Protein AF-A0A261QID5-F1 (afdb_monomer_lite)

pLDDT: mean 77.78, std 9.48, range [53.53, 90.81]

Foldseek 3Di:
DLVVVLVVLLVLLVVVLVVVVVLCVFQVLQPPCVVVSVVLVVLSVVLNVVSVVPPVVCSVVSSVSSVCSSPVVVVVCVVPPFQAGPVRLQVVVCVVVVFHWDWDRDPVCSVVSWTWIAGPVVRWIKTARRRPRDIDTDDPVRD

Structure (mmCIF, N/CA/C/O backbone):
data_AF-A0A261QID5-F1
#
_entry.id   AF-A0A261QID5-F1
#
loop_
_atom_site.group_PDB
_atom_site.id
_atom_site.type_symbol
_atom_site.label_atom_id
_atom_site.label_alt_id
_atom_site.label_comp_id
_atom_site.label_asym_id
_atom_site.label_entity_id
_atom_site.label_seq_id
_atom_site.pdbx_PDB_ins_code
_atom_site.Cartn_x
_atom_site.Cartn_y
_atom_site.Cartn_z
_atom_site.occupancy
_atom_site.B_iso_or_equiv
_atom_site.auth_seq_id
_atom_site.auth_comp_id
_atom_site.auth_asym_id
_atom_site.auth_atom_id
_atom_site.pdbx_PDB_model_num
ATOM 1 N N . MET A 1 1 ? -14.972 -4.734 34.667 1.00 56.25 1 MET A N 1
ATOM 2 C CA . MET A 1 1 ? -14.615 -5.461 33.426 1.00 56.25 1 MET A CA 1
ATOM 3 C C . MET A 1 1 ? -14.867 -4.664 32.145 1.00 56.25 1 MET A C 1
ATOM 5 O O . MET A 1 1 ? -13.921 -4.491 31.395 1.00 56.25 1 MET A O 1
ATOM 9 N N . GLY A 1 2 ? -16.065 -4.116 31.890 1.00 61.75 2 GLY A N 1
ATOM 10 C CA . GLY A 1 2 ? -16.351 -3.426 30.612 1.00 61.75 2 GLY A CA 1
ATOM 11 C C . GLY A 1 2 ? -15.469 -2.209 30.271 1.00 61.75 2 GLY A C 1
ATOM 12 O O . GLY A 1 2 ? -15.144 -2.013 29.109 1.00 61.75 2 GLY A O 1
ATOM 13 N N . ARG A 1 3 ? -15.026 -1.423 31.265 1.00 68.44 3 ARG A N 1
ATOM 14 C CA . ARG A 1 3 ? -14.114 -0.283 31.031 1.00 68.44 3 ARG A CA 1
ATOM 15 C C . ARG A 1 3 ? -12.718 -0.720 30.573 1.00 68.44 3 ARG A C 1
ATOM 17 O O . ARG A 1 3 ? -12.161 -0.101 29.680 1.00 68.44 3 ARG A O 1
ATOM 24 N N . THR A 1 4 ? -12.183 -1.803 31.132 1.00 77.62 4 THR A N 1
ATOM 25 C CA . THR A 1 4 ? -10.859 -2.331 30.767 1.00 77.62 4 THR A CA 1
ATOM 26 C C . THR A 1 4 ? -10.835 -2.818 29.318 1.00 77.62 4 THR A C 1
ATOM 28 O O . THR A 1 4 ? -9.918 -2.482 28.582 1.00 77.62 4 THR A O 1
ATOM 31 N N . ILE A 1 5 ? -11.878 -3.537 28.888 1.00 79.00 5 ILE A N 1
ATOM 32 C CA . ILE A 1 5 ? -12.010 -4.033 27.507 1.00 79.00 5 ILE A CA 1
ATOM 33 C C . ILE A 1 5 ? -12.068 -2.866 26.517 1.00 79.00 5 ILE A C 1
ATOM 35 O O . ILE A 1 5 ? -11.343 -2.859 25.529 1.00 79.00 5 ILE A O 1
ATOM 39 N N . ASN A 1 6 ? -12.868 -1.845 26.819 1.00 77.06 6 ASN A N 1
ATOM 40 C CA . ASN A 1 6 ? -12.986 -0.659 25.977 1.00 77.06 6 ASN A CA 1
ATOM 41 C C . ASN A 1 6 ? -11.652 0.095 25.833 1.00 77.06 6 ASN A C 1
ATOM 43 O O . ASN A 1 6 ? -11.321 0.541 24.740 1.00 77.06 6 ASN A O 1
ATOM 47 N N . MET A 1 7 ? -10.864 0.203 26.909 1.00 79.88 7 MET A N 1
ATOM 48 C CA . MET A 1 7 ? -9.538 0.837 26.856 1.00 79.88 7 MET A CA 1
ATOM 49 C C . MET A 1 7 ? -8.548 0.034 26.001 1.00 79.88 7 MET A C 1
ATOM 51 O O . MET A 1 7 ? -7.774 0.627 25.255 1.00 79.88 7 MET A O 1
ATOM 55 N N . VAL A 1 8 ? -8.601 -1.302 26.061 1.00 84.75 8 VAL A N 1
ATOM 56 C CA . VAL A 1 8 ? -7.791 -2.175 25.192 1.00 84.75 8 VAL A CA 1
ATOM 57 C C . VAL A 1 8 ? -8.186 -2.000 23.726 1.00 84.75 8 VAL A C 1
ATOM 59 O O . VAL A 1 8 ? -7.312 -1.841 22.881 1.00 84.75 8 VAL A O 1
ATOM 62 N N . ILE A 1 9 ? -9.487 -1.961 23.425 1.00 82.88 9 ILE A N 1
ATOM 63 C CA . ILE A 1 9 ? -9.992 -1.725 22.065 1.00 82.88 9 ILE A CA 1
ATOM 64 C C . ILE A 1 9 ? -9.482 -0.385 21.523 1.00 82.88 9 ILE A C 1
ATOM 66 O O . ILE A 1 9 ? -8.960 -0.340 20.415 1.00 82.88 9 ILE A O 1
ATOM 70 N N . ILE A 1 10 ? -9.579 0.692 22.310 1.00 82.81 10 ILE A N 1
ATOM 71 C CA . ILE A 1 10 ? -9.081 2.013 21.903 1.00 82.81 10 ILE A CA 1
ATOM 72 C C . ILE A 1 10 ? -7.579 1.957 21.605 1.00 82.81 10 ILE A C 1
ATOM 74 O O . ILE A 1 10 ? -7.151 2.451 20.566 1.00 82.81 10 ILE A O 1
ATOM 78 N N . ALA A 1 11 ? -6.782 1.338 22.479 1.00 85.56 11 ALA A N 1
ATOM 79 C CA . ALA A 1 11 ? -5.341 1.225 22.267 1.00 85.56 11 ALA A CA 1
ATOM 80 C C . ALA A 1 11 ? -5.007 0.480 20.962 1.00 85.56 11 ALA A C 1
ATOM 82 O O . ALA A 1 11 ? -4.153 0.933 20.202 1.00 85.56 11 ALA A O 1
ATOM 83 N N . LEU A 1 12 ? -5.711 -0.618 20.671 1.00 86.44 12 LEU A N 1
ATOM 84 C CA . LEU A 1 12 ? -5.525 -1.382 19.436 1.00 86.44 12 LEU A CA 1
ATOM 85 C C . LEU A 1 12 ? -5.915 -0.579 18.189 1.00 86.44 12 LEU A C 1
ATOM 87 O O . LEU A 1 12 ? -5.170 -0.594 17.215 1.00 86.44 12 LEU A O 1
ATOM 91 N N . LEU A 1 13 ? -7.020 0.171 18.233 1.00 83.81 13 LEU A N 1
ATOM 92 C CA . LEU A 1 13 ? -7.444 1.026 17.118 1.00 83.81 13 LEU A CA 1
ATOM 93 C C . LEU A 1 13 ? -6.427 2.145 16.837 1.00 83.81 13 LEU A C 1
ATOM 95 O O . LEU A 1 13 ? -6.172 2.481 15.685 1.00 83.81 13 LEU A O 1
ATOM 99 N N . ILE A 1 14 ? -5.806 2.709 17.879 1.00 83.94 14 ILE A N 1
ATOM 100 C CA . ILE A 1 14 ? -4.732 3.702 17.716 1.00 83.94 14 ILE A CA 1
ATOM 101 C C . ILE A 1 14 ? -3.505 3.066 17.051 1.00 83.94 14 ILE A C 1
ATOM 103 O O . ILE A 1 14 ? -2.940 3.653 16.128 1.00 83.94 14 ILE A O 1
ATOM 107 N N . ILE A 1 15 ? -3.098 1.874 17.498 1.00 86.69 15 ILE A N 1
ATOM 108 C CA . ILE A 1 15 ? -1.981 1.132 16.894 1.00 86.69 15 ILE A CA 1
ATOM 109 C C . ILE A 1 15 ? -2.273 0.847 15.418 1.00 86.69 15 ILE A C 1
ATOM 111 O O . ILE A 1 15 ? -1.406 1.051 14.573 1.00 86.69 15 ILE A O 1
ATOM 115 N N . GLU A 1 16 ? -3.494 0.432 15.094 1.00 83.50 16 GLU A N 1
ATOM 116 C CA . GLU A 1 16 ? -3.905 0.166 13.719 1.00 83.50 16 GLU A CA 1
ATOM 117 C C . GLU A 1 16 ? -3.842 1.427 12.846 1.00 83.50 16 GLU A C 1
ATOM 119 O O . GLU A 1 16 ? -3.237 1.398 11.775 1.00 83.50 16 GLU A O 1
ATOM 124 N N . CYS A 1 17 ? -4.352 2.566 13.327 1.00 82.75 17 CYS A N 1
ATOM 125 C CA . CYS A 1 17 ? -4.205 3.852 12.640 1.00 82.75 17 CYS A CA 1
ATOM 126 C C . CYS A 1 17 ? -2.735 4.200 12.351 1.00 82.75 17 CYS A C 1
ATOM 128 O O . CYS A 1 17 ? -2.418 4.672 11.257 1.00 82.75 17 CYS A O 1
ATOM 130 N N . LEU A 1 18 ? -1.827 3.958 13.305 1.00 84.44 18 LEU A N 1
ATOM 131 C CA . LEU A 1 18 ? -0.393 4.186 13.103 1.00 84.44 18 LEU A CA 1
ATOM 132 C C . LEU A 1 18 ? 0.188 3.246 12.040 1.00 84.44 18 LEU A C 1
ATOM 134 O O . LEU A 1 18 ? 0.945 3.694 11.180 1.00 84.44 18 LEU A O 1
ATOM 138 N N . LEU A 1 19 ? -0.179 1.962 12.060 1.00 84.31 19 LEU A N 1
ATOM 139 C CA . LEU A 1 19 ? 0.259 0.990 11.053 1.00 84.31 19 LEU A CA 1
ATOM 140 C C . LEU A 1 19 ? -0.199 1.390 9.649 1.00 84.31 19 LEU A C 1
ATOM 142 O O . LEU A 1 19 ? 0.593 1.341 8.709 1.00 84.31 19 LEU A O 1
ATOM 146 N N . LEU A 1 20 ? -1.443 1.848 9.512 1.00 80.94 20 LEU A N 1
ATOM 147 C CA . LEU A 1 20 ? -1.975 2.337 8.243 1.00 80.94 20 LEU A CA 1
ATOM 148 C C . LEU A 1 20 ? -1.261 3.592 7.756 1.00 80.94 20 LEU A C 1
ATOM 150 O O . LEU A 1 20 ? -0.981 3.703 6.566 1.00 80.94 20 LEU A O 1
ATOM 154 N N . TYR A 1 21 ? -0.915 4.510 8.659 1.00 82.06 21 TYR A N 1
ATOM 155 C CA . TYR A 1 21 ? -0.116 5.681 8.311 1.00 82.06 21 TYR A CA 1
ATOM 156 C C . TYR A 1 21 ? 1.253 5.285 7.739 1.00 82.06 21 TYR A C 1
ATOM 158 O O . TYR A 1 21 ? 1.650 5.780 6.683 1.00 82.06 21 TYR A O 1
ATOM 166 N N . PHE A 1 22 ? 1.966 4.357 8.386 1.00 82.94 22 PHE A N 1
ATOM 167 C CA . PHE A 1 22 ? 3.251 3.873 7.871 1.00 82.94 22 PHE A CA 1
ATOM 168 C C . PHE A 1 22 ? 3.101 3.114 6.551 1.00 82.94 22 PHE A C 1
ATOM 170 O O . PHE A 1 22 ? 3.932 3.279 5.660 1.00 82.94 22 PHE A O 1
ATOM 177 N N . PHE A 1 23 ? 2.033 2.330 6.401 1.00 81.38 23 PHE A N 1
ATOM 178 C CA . PHE A 1 23 ? 1.722 1.637 5.156 1.00 81.38 23 PHE A CA 1
ATOM 179 C C . PHE A 1 23 ? 1.482 2.623 4.008 1.00 81.38 23 PHE A C 1
ATOM 181 O O . PHE A 1 23 ? 2.070 2.475 2.940 1.00 81.38 23 PHE A O 1
ATOM 188 N N . GLN A 1 24 ? 0.681 3.667 4.231 1.00 78.19 24 GLN A N 1
ATOM 189 C CA . GLN A 1 24 ? 0.465 4.713 3.234 1.00 78.19 24 GLN A CA 1
ATOM 190 C C . GLN A 1 24 ? 1.756 5.434 2.888 1.00 78.19 24 GLN A C 1
ATOM 192 O O . GLN A 1 24 ? 2.066 5.578 1.716 1.00 78.19 24 GLN A O 1
ATOM 197 N N . LYS A 1 25 ? 2.546 5.840 3.885 1.00 78.94 25 LYS A N 1
ATOM 198 C CA . LYS A 1 25 ? 3.829 6.503 3.630 1.00 78.94 25 LYS A CA 1
ATOM 199 C C . LYS A 1 25 ? 4.741 5.661 2.729 1.00 78.94 25 LYS A C 1
ATOM 201 O O . LYS A 1 25 ? 5.524 6.219 1.973 1.00 78.94 25 LYS A O 1
ATOM 206 N N . LYS A 1 26 ? 4.641 4.336 2.837 1.00 78.88 26 LYS A N 1
ATOM 207 C CA . LYS A 1 26 ? 5.459 3.383 2.094 1.00 78.88 26 LYS A CA 1
ATOM 208 C C . LYS A 1 26 ? 4.925 3.063 0.691 1.00 78.88 26 LYS A C 1
ATOM 210 O O . LYS A 1 26 ? 5.724 2.861 -0.211 1.00 78.88 26 LYS A O 1
ATOM 215 N N . TYR A 1 27 ? 3.604 3.010 0.503 1.00 76.50 27 TYR A N 1
ATOM 216 C CA . TYR A 1 27 ? 2.982 2.536 -0.745 1.00 76.50 27 TYR A CA 1
ATOM 217 C C . TYR A 1 27 ? 2.047 3.552 -1.420 1.00 76.50 27 TYR A C 1
ATOM 219 O O . TYR A 1 27 ? 1.317 3.182 -2.342 1.00 76.50 27 TYR A O 1
ATOM 227 N N . ALA A 1 28 ? 2.044 4.816 -0.980 1.00 72.44 28 ALA A N 1
ATOM 228 C CA . ALA A 1 28 ? 1.174 5.872 -1.510 1.00 72.44 28 ALA A CA 1
ATOM 229 C C . ALA A 1 28 ? 1.251 6.002 -3.036 1.00 72.44 28 ALA A C 1
ATOM 231 O O . ALA A 1 28 ? 0.234 6.283 -3.664 1.00 72.44 28 ALA A O 1
ATOM 232 N N . ASP A 1 29 ? 2.423 5.739 -3.618 1.00 69.69 29 ASP A N 1
ATOM 233 C CA . ASP A 1 29 ? 2.684 5.901 -5.050 1.00 69.69 29 ASP A CA 1
ATOM 234 C C . ASP A 1 29 ? 1.936 4.905 -5.948 1.00 69.69 29 ASP A C 1
ATOM 236 O O . ASP A 1 29 ? 1.895 5.110 -7.151 1.00 69.69 29 ASP A O 1
ATOM 240 N N . ILE A 1 30 ? 1.351 3.833 -5.400 1.00 70.50 30 ILE A N 1
ATOM 241 C CA . ILE A 1 30 ? 0.565 2.838 -6.164 1.00 70.50 30 ILE A CA 1
ATOM 242 C C . ILE A 1 30 ? -0.826 2.669 -5.574 1.00 70.50 30 ILE A C 1
ATOM 244 O O . ILE A 1 30 ? -1.831 2.464 -6.255 1.00 70.50 30 ILE A O 1
ATOM 248 N N . MET A 1 31 ? -0.884 2.684 -4.251 1.00 66.88 31 MET A N 1
ATOM 249 C CA . MET A 1 31 ? -2.106 2.468 -3.525 1.00 66.88 31 MET A CA 1
ATOM 250 C C . MET A 1 31 ? -2.821 3.799 -3.396 1.00 66.88 31 MET A C 1
ATOM 252 O O . MET A 1 31 ? -2.631 4.496 -2.399 1.00 66.88 31 MET A O 1
ATOM 256 N N . GLY A 1 32 ? -3.687 4.110 -4.368 1.00 61.56 32 GLY A N 1
ATOM 257 C CA . GLY A 1 32 ? -4.699 5.179 -4.333 1.00 61.56 32 GLY A CA 1
ATOM 258 C C . GLY A 1 32 ? -5.712 5.004 -3.188 1.00 61.56 32 GLY A C 1
ATOM 259 O O . GLY A 1 32 ? -6.920 4.936 -3.378 1.00 61.56 32 GLY A O 1
ATOM 260 N N . THR A 1 33 ? -5.204 4.879 -1.968 1.00 64.94 33 THR A N 1
ATOM 261 C CA . THR A 1 33 ? -5.891 4.464 -0.743 1.00 64.94 33 THR A CA 1
ATOM 262 C C . THR A 1 33 ? -6.242 5.648 0.138 1.00 64.94 33 THR A C 1
ATOM 264 O O . THR A 1 33 ? -6.821 5.454 1.201 1.00 64.94 33 THR A O 1
ATOM 267 N N . ILE A 1 34 ? -5.948 6.875 -0.305 1.00 66.69 34 ILE A N 1
ATOM 268 C CA . ILE A 1 34 ? -6.213 8.106 0.447 1.00 66.69 34 ILE A CA 1
ATOM 269 C C . ILE A 1 34 ? -7.666 8.123 0.940 1.00 66.69 34 ILE A C 1
ATOM 271 O O . ILE A 1 34 ? -7.901 8.301 2.130 1.00 66.69 34 ILE A O 1
ATOM 275 N N . HIS A 1 35 ? -8.640 7.825 0.074 1.00 65.75 35 HIS A N 1
ATOM 276 C CA . HIS A 1 35 ? -10.060 7.822 0.448 1.00 65.75 35 HIS A CA 1
ATOM 277 C C . HIS A 1 35 ? -10.434 6.701 1.432 1.00 65.75 35 HIS A C 1
ATOM 279 O O . HIS A 1 35 ? -11.201 6.938 2.367 1.00 65.75 35 HIS A O 1
ATOM 285 N N . VAL A 1 36 ? -9.862 5.503 1.269 1.00 68.19 36 VAL A N 1
ATOM 286 C CA . VAL A 1 36 ? -10.110 4.351 2.155 1.00 68.19 36 VAL A CA 1
ATOM 287 C C . VAL A 1 36 ? -9.555 4.624 3.553 1.00 68.19 36 VAL A C 1
ATOM 289 O O . VAL A 1 36 ? -10.232 4.388 4.553 1.00 68.19 36 VAL A O 1
ATOM 292 N N . THR A 1 37 ? -8.355 5.193 3.637 1.00 70.62 37 THR A N 1
ATOM 293 C CA . THR A 1 37 ? -7.717 5.498 4.918 1.00 70.62 37 THR A CA 1
ATOM 294 C C . THR A 1 37 ? -8.373 6.686 5.615 1.00 70.62 37 THR A C 1
ATOM 296 O O . THR A 1 37 ? -8.581 6.625 6.824 1.00 70.62 37 THR A O 1
ATOM 299 N N . THR A 1 38 ? -8.784 7.735 4.890 1.00 73.75 38 THR A N 1
ATOM 300 C CA . THR A 1 38 ? -9.557 8.838 5.489 1.00 73.75 38 THR A CA 1
ATOM 301 C C . THR A 1 38 ? -10.883 8.339 6.064 1.00 73.75 38 THR A C 1
ATOM 303 O O . THR A 1 38 ? -11.217 8.673 7.201 1.00 73.75 38 THR A O 1
ATOM 306 N N . PHE A 1 39 ? -11.617 7.496 5.327 1.00 73.62 39 PHE A N 1
ATOM 307 C CA . PHE A 1 39 ? -12.845 6.876 5.830 1.00 73.62 39 PHE A CA 1
ATOM 308 C C . PHE A 1 39 ? -12.584 6.047 7.094 1.00 73.62 39 PHE A C 1
ATOM 310 O O . PHE A 1 39 ? -13.327 6.155 8.071 1.00 73.62 39 PHE A O 1
ATOM 317 N N . TYR A 1 40 ? -11.502 5.267 7.107 1.00 75.50 40 TYR A N 1
ATOM 318 C CA . TYR A 1 40 ? -11.137 4.452 8.259 1.00 75.50 40 TYR A CA 1
ATOM 319 C C . TYR A 1 40 ? -10.828 5.285 9.507 1.00 75.50 40 TYR A C 1
ATOM 321 O O . TYR A 1 40 ? -11.390 5.022 10.568 1.00 75.50 40 TYR A O 1
ATOM 329 N N . VAL A 1 41 ? -9.998 6.325 9.386 1.00 78.56 41 VAL A N 1
ATOM 330 C CA . VAL A 1 41 ? -9.677 7.213 10.514 1.00 78.56 41 VAL A CA 1
ATOM 331 C C . VAL A 1 41 ? -10.955 7.831 11.086 1.00 78.56 41 VAL A C 1
ATOM 333 O O . VAL A 1 41 ? -11.140 7.859 12.302 1.00 78.56 41 VAL A O 1
ATOM 336 N N . MET A 1 42 ? -11.883 8.253 10.222 1.00 77.94 42 MET A N 1
ATOM 337 C CA . MET A 1 42 ? -13.187 8.766 10.649 1.00 77.94 42 MET A CA 1
ATOM 338 C C . MET A 1 42 ? -14.025 7.705 11.380 1.00 77.94 42 MET A C 1
ATOM 340 O O . MET A 1 42 ? -14.630 8.011 12.409 1.00 77.94 42 MET A O 1
ATOM 344 N N . ALA A 1 43 ? -14.033 6.456 10.903 1.00 75.31 43 ALA A N 1
ATOM 345 C CA . ALA A 1 43 ? -14.730 5.347 11.555 1.00 75.31 43 ALA A CA 1
ATOM 346 C C . ALA A 1 43 ? -14.142 5.026 12.941 1.00 75.31 43 ALA A C 1
ATOM 348 O O . ALA A 1 43 ? -14.900 4.825 13.892 1.00 75.31 43 ALA A O 1
ATOM 349 N N . VAL A 1 44 ? -12.813 5.043 13.082 1.00 80.12 44 VAL A N 1
ATOM 350 C CA . VAL A 1 44 ? -12.119 4.860 14.366 1.00 80.12 44 VAL A CA 1
ATOM 351 C C . VAL A 1 44 ? -12.457 5.983 15.341 1.00 80.12 44 VAL A C 1
ATOM 353 O O . VAL A 1 44 ? -12.850 5.709 16.474 1.00 80.12 44 VAL A O 1
ATOM 356 N N . LEU A 1 45 ? -12.367 7.244 14.908 1.00 79.38 45 LEU A N 1
ATOM 357 C CA . LEU A 1 45 ? -12.693 8.399 15.749 1.00 79.38 45 LEU A CA 1
ATOM 358 C C . LEU A 1 45 ? -14.149 8.358 16.220 1.00 79.38 45 LEU A C 1
ATOM 360 O O . LEU A 1 45 ? -14.416 8.542 17.409 1.00 79.38 45 LEU A O 1
ATOM 364 N N . ALA A 1 46 ? -15.087 8.050 15.319 1.00 76.00 46 ALA A N 1
ATOM 365 C CA . ALA A 1 46 ? -16.487 7.863 15.679 1.00 76.00 46 ALA A CA 1
ATOM 366 C C . ALA A 1 46 ? -16.642 6.747 16.725 1.00 76.00 46 ALA A C 1
ATOM 368 O O . ALA A 1 46 ? -17.309 6.942 17.741 1.00 76.00 46 ALA A O 1
ATOM 369 N N . ASN A 1 47 ? -15.981 5.603 16.523 1.00 76.69 47 ASN A N 1
ATOM 370 C CA . ASN A 1 47 ? -16.033 4.465 17.439 1.00 76.69 47 ASN A CA 1
ATOM 371 C C . ASN A 1 47 ? -15.509 4.831 18.844 1.00 76.69 47 ASN A C 1
ATOM 373 O O . ASN A 1 47 ? -16.174 4.543 19.839 1.00 76.69 47 ASN A O 1
ATOM 377 N N . ILE A 1 48 ? -14.395 5.568 18.930 1.00 77.00 48 ILE A N 1
ATOM 378 C CA . ILE A 1 48 ? -13.839 6.080 20.192 1.00 77.00 48 ILE A CA 1
ATOM 379 C C . ILE A 1 48 ? -14.844 7.004 20.902 1.00 77.00 48 ILE A C 1
ATOM 381 O O . ILE A 1 48 ? -15.120 6.814 22.089 1.00 77.00 48 ILE A O 1
ATOM 385 N N . ILE A 1 49 ? -15.444 7.965 20.189 1.00 77.62 49 ILE A N 1
ATOM 386 C CA . ILE A 1 49 ? -16.452 8.885 20.752 1.00 77.62 49 ILE A CA 1
ATOM 387 C C . ILE A 1 49 ? -17.649 8.103 21.316 1.00 77.62 49 ILE A C 1
ATOM 389 O O . ILE A 1 49 ? -18.117 8.375 22.426 1.00 77.62 49 ILE A O 1
ATOM 393 N N . PHE A 1 50 ? -18.123 7.088 20.589 1.00 75.69 50 PHE A N 1
ATOM 394 C CA . PHE A 1 50 ? -19.226 6.236 21.034 1.00 75.69 50 PHE A CA 1
ATOM 395 C C . PHE A 1 50 ? -18.884 5.416 22.286 1.00 75.69 50 PHE A C 1
ATOM 397 O O . PHE A 1 50 ? -19.741 5.270 23.162 1.00 75.69 50 PHE A O 1
ATOM 404 N N . ILE A 1 51 ? -17.645 4.927 22.411 1.00 75.19 51 ILE A N 1
ATOM 405 C CA . ILE A 1 51 ? -17.163 4.227 23.610 1.00 75.19 51 ILE A CA 1
ATOM 406 C C . ILE A 1 51 ? -17.210 5.148 24.841 1.00 75.19 51 ILE A C 1
ATOM 408 O O . ILE A 1 51 ? -17.680 4.724 25.902 1.00 75.19 51 ILE A O 1
ATOM 412 N N . PHE A 1 52 ? -16.771 6.404 24.705 1.00 74.25 52 PHE A N 1
ATOM 413 C CA . PHE A 1 52 ? -16.770 7.385 25.798 1.00 74.25 52 PHE A CA 1
ATOM 414 C C . PHE A 1 52 ? -18.170 7.889 26.181 1.00 74.25 52 PHE A C 1
ATOM 416 O O . PHE A 1 52 ? -18.389 8.254 27.332 1.00 74.25 52 PHE A O 1
ATOM 423 N N . SER A 1 53 ? -19.145 7.852 25.268 1.00 73.81 53 SER A N 1
ATOM 424 C CA . SER A 1 53 ? -20.524 8.298 25.529 1.00 73.81 53 SER A CA 1
ATOM 425 C C . SER A 1 53 ? -21.328 7.391 26.491 1.00 73.81 53 SER A C 1
ATOM 427 O O . SER A 1 53 ? -22.486 7.697 26.775 1.00 73.81 53 SER A O 1
ATOM 429 N N . GLU A 1 54 ? -20.779 6.265 26.963 1.00 65.38 54 GLU A N 1
ATOM 430 C CA . GLU A 1 54 ? -21.378 5.325 27.936 1.00 65.38 54 GLU A CA 1
ATOM 431 C C . GLU A 1 54 ? -22.840 4.865 27.673 1.00 65.38 54 GLU A C 1
ATOM 433 O O . GLU A 1 54 ? -23.515 4.368 28.581 1.00 65.38 54 GLU A O 1
ATOM 438 N N . ARG A 1 55 ? -23.350 4.913 26.431 1.00 63.47 55 ARG A N 1
ATOM 439 C CA . ARG A 1 55 ? -24.698 4.401 26.107 1.00 63.47 55 ARG A CA 1
ATOM 440 C C . ARG A 1 55 ? -24.759 2.874 26.290 1.00 63.47 55 ARG A C 1
ATOM 442 O O . ARG A 1 55 ? -24.281 2.114 25.451 1.00 63.47 55 ARG A O 1
ATOM 449 N N . LYS A 1 56 ? -25.349 2.409 27.404 1.00 58.22 56 LYS A N 1
ATOM 450 C CA . LYS A 1 56 ? -25.378 0.989 27.832 1.00 58.22 56 LYS A CA 1
ATOM 451 C C . LYS A 1 56 ? -25.900 0.016 26.764 1.00 58.22 56 LYS A C 1
ATOM 453 O O . LYS A 1 56 ? -25.364 -1.081 26.656 1.00 58.22 56 LYS A O 1
ATOM 458 N N . THR A 1 57 ? -26.892 0.411 25.970 1.00 57.69 57 THR A N 1
ATOM 459 C CA . THR A 1 57 ? -27.507 -0.422 24.920 1.00 57.69 57 THR A CA 1
ATOM 460 C C . THR A 1 57 ? -26.657 -0.565 23.656 1.00 57.69 57 THR A C 1
ATOM 462 O O . THR A 1 57 ? -26.835 -1.526 22.921 1.00 57.69 57 THR A O 1
ATOM 4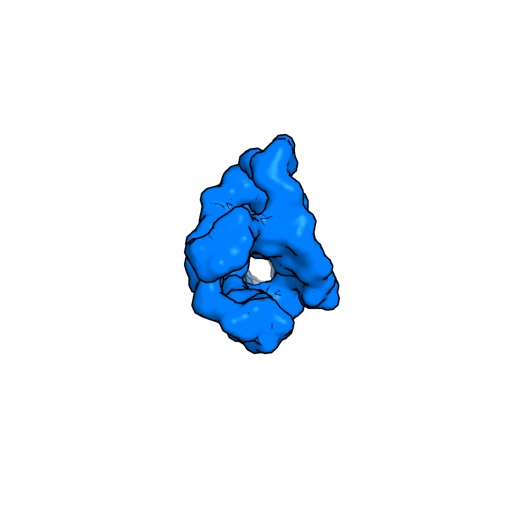65 N N . ALA A 1 58 ? -25.692 0.327 23.416 1.00 62.03 58 ALA A N 1
ATOM 466 C CA . ALA A 1 58 ? -24.841 0.285 22.226 1.00 62.03 58 ALA A CA 1
ATOM 467 C C . ALA A 1 58 ? -23.544 -0.516 22.435 1.00 62.03 58 ALA A C 1
ATOM 469 O O . ALA A 1 58 ? -22.806 -0.750 21.485 1.00 62.03 58 ALA A O 1
ATOM 470 N N . ARG A 1 59 ? -23.245 -0.949 23.669 1.00 67.31 59 ARG A N 1
ATOM 471 C CA . ARG A 1 59 ? -21.920 -1.476 24.039 1.00 67.31 59 ARG A CA 1
ATOM 472 C C . ARG A 1 59 ? -21.553 -2.774 23.306 1.00 67.31 59 ARG A C 1
ATOM 474 O O . ARG A 1 59 ? -20.403 -2.937 22.923 1.00 67.31 59 ARG A O 1
ATOM 481 N N . PHE A 1 60 ? -22.518 -3.668 23.076 1.00 68.31 60 PHE A N 1
ATOM 482 C CA . PHE A 1 60 ? -22.292 -4.892 22.296 1.00 68.31 60 PHE A CA 1
ATOM 483 C C . PHE A 1 60 ? -22.038 -4.577 20.816 1.00 68.31 60 PHE A C 1
ATOM 485 O O . PHE A 1 60 ? -21.036 -5.014 20.261 1.00 68.31 60 PHE A O 1
ATOM 492 N N . THR A 1 61 ? -22.895 -3.755 20.205 1.00 73.00 61 THR A N 1
ATOM 493 C CA . THR A 1 61 ? -22.772 -3.339 18.800 1.00 73.00 61 THR A CA 1
ATOM 494 C C . THR A 1 61 ? -21.466 -2.599 18.534 1.00 73.00 61 THR A C 1
ATOM 496 O O . THR A 1 61 ? -20.808 -2.862 17.534 1.00 73.00 61 THR A O 1
ATOM 499 N N . ILE A 1 62 ? -21.064 -1.713 19.451 1.00 74.31 62 ILE A N 1
ATOM 500 C CA . ILE A 1 62 ? -19.790 -0.995 19.380 1.00 74.31 62 ILE A CA 1
ATOM 501 C C . ILE A 1 62 ? -18.637 -1.992 19.411 1.00 74.31 62 ILE A C 1
ATOM 503 O O . ILE A 1 62 ? -17.824 -1.958 18.501 1.00 74.31 62 ILE A O 1
ATOM 507 N N . ASN A 1 63 ? -18.608 -2.920 20.373 1.00 72.75 63 ASN A N 1
ATOM 508 C CA . ASN A 1 63 ? -17.530 -3.907 20.469 1.00 72.75 63 ASN A CA 1
ATOM 509 C C . ASN A 1 63 ? -17.423 -4.781 19.211 1.00 72.75 63 ASN A C 1
ATOM 511 O O . ASN A 1 63 ? -16.318 -5.023 18.736 1.00 72.75 63 ASN A O 1
ATOM 515 N N . VAL A 1 64 ? -18.552 -5.225 18.647 1.00 78.56 64 VAL A N 1
ATOM 516 C CA . VAL A 1 64 ? -18.568 -5.990 17.389 1.00 78.56 64 VAL A CA 1
ATOM 517 C C . VAL A 1 64 ? -18.024 -5.147 16.232 1.00 78.56 64 VAL A C 1
ATOM 519 O O . VAL A 1 64 ? -17.187 -5.627 15.473 1.00 78.56 64 VAL A O 1
ATOM 522 N N . LEU A 1 65 ? -18.439 -3.882 16.121 1.00 77.69 65 LEU A N 1
ATOM 523 C CA . LEU A 1 65 ? -17.947 -2.970 15.089 1.00 77.69 65 LEU A CA 1
ATOM 524 C C . LEU A 1 65 ? -16.448 -2.680 15.248 1.00 77.69 65 LEU A C 1
ATOM 526 O O . LEU A 1 65 ? -15.727 -2.675 14.257 1.00 77.69 65 LEU A O 1
ATOM 530 N N . SER A 1 66 ? -15.964 -2.474 16.475 1.00 77.50 66 SER A N 1
ATOM 531 C CA . SER A 1 66 ? -14.542 -2.248 16.742 1.00 77.50 66 SER A CA 1
ATOM 532 C C . SER A 1 66 ? -13.710 -3.468 16.359 1.00 77.50 66 SER A C 1
ATOM 534 O O . SER A 1 66 ? -12.664 -3.320 15.744 1.00 77.50 66 SER A O 1
ATOM 536 N N . VAL A 1 67 ? -14.181 -4.676 16.680 1.00 79.44 67 VAL A N 1
ATOM 537 C CA . VAL A 1 67 ? -13.499 -5.922 16.300 1.00 79.44 67 VAL A CA 1
ATOM 538 C C . VAL A 1 67 ? -13.494 -6.111 14.782 1.00 79.44 67 VAL A C 1
ATOM 540 O O . VAL A 1 67 ? -12.482 -6.528 14.229 1.00 79.44 67 VAL A O 1
ATOM 543 N N . LEU A 1 68 ? -14.588 -5.768 14.094 1.00 81.81 68 LEU A N 1
ATOM 544 C CA . LEU A 1 68 ? -14.638 -5.794 12.631 1.00 81.81 68 LEU A CA 1
ATOM 545 C C . LEU A 1 68 ? -13.641 -4.812 12.009 1.00 81.81 68 LEU A C 1
ATOM 547 O O . LEU A 1 68 ? -12.924 -5.199 11.090 1.00 81.81 68 LEU A O 1
ATOM 551 N N . LEU A 1 69 ? -13.562 -3.582 12.527 1.00 80.31 69 LEU A N 1
ATOM 552 C CA . LEU A 1 69 ? -12.572 -2.593 12.091 1.00 80.31 69 LEU A CA 1
ATOM 553 C C . LEU A 1 69 ? -11.146 -3.133 12.276 1.00 80.31 69 LEU A C 1
ATOM 555 O O . LEU A 1 69 ? -10.395 -3.142 11.308 1.00 80.31 69 LEU A O 1
ATOM 559 N N . LEU A 1 70 ? -10.853 -3.703 13.451 1.00 81.44 70 LEU A N 1
ATOM 560 C CA . LEU A 1 70 ? -9.551 -4.288 13.802 1.00 81.44 70 LEU A CA 1
ATOM 561 C C . LEU A 1 70 ? -9.130 -5.486 12.938 1.00 81.44 70 LEU A C 1
ATOM 563 O O . LEU A 1 70 ? -7.950 -5.822 12.899 1.00 81.44 70 LEU A O 1
ATOM 567 N N . LEU A 1 71 ? -10.070 -6.173 12.285 1.00 81.00 71 LEU A N 1
ATOM 568 C CA . LEU A 1 71 ? -9.785 -7.381 11.504 1.00 81.00 71 LEU A CA 1
ATOM 569 C C . LEU A 1 71 ? -9.825 -7.137 10.002 1.00 81.00 71 LEU A C 1
ATOM 571 O O . LEU A 1 71 ? -8.903 -7.528 9.287 1.00 81.00 71 LEU A O 1
ATOM 575 N N . VAL A 1 72 ? -10.903 -6.533 9.506 1.00 79.75 72 VAL A N 1
ATOM 576 C CA . VAL A 1 72 ? -11.173 -6.444 8.065 1.00 79.75 72 VAL A CA 1
ATOM 577 C C . VAL A 1 72 ? -10.145 -5.555 7.381 1.00 79.75 72 VAL A C 1
ATOM 579 O O . VAL A 1 72 ? -9.674 -5.865 6.289 1.00 79.75 7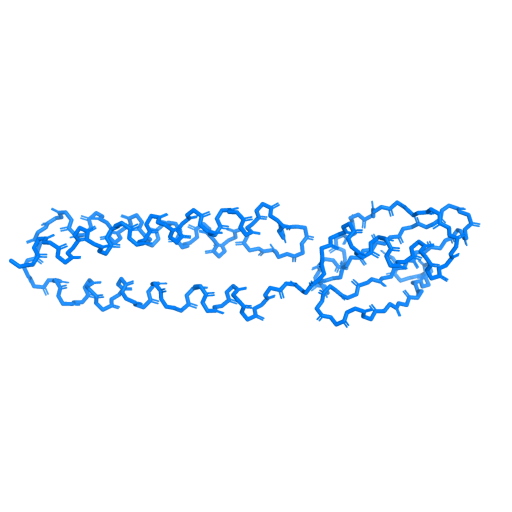2 VAL A O 1
ATOM 582 N N . ILE A 1 73 ? -9.769 -4.464 8.037 1.00 74.25 73 ILE A N 1
ATOM 583 C CA . ILE A 1 73 ? -8.973 -3.417 7.414 1.00 74.25 73 ILE A CA 1
ATOM 584 C C . ILE A 1 73 ? -7.498 -3.803 7.350 1.00 74.25 73 ILE A C 1
ATOM 586 O O . ILE A 1 73 ? -6.955 -3.786 6.243 1.00 74.25 73 ILE A O 1
ATOM 590 N N . PRO A 1 74 ? -6.862 -4.310 8.420 1.00 73.81 74 PRO A N 1
ATOM 591 C CA . PRO A 1 74 ? -5.492 -4.800 8.329 1.00 73.81 74 PRO A CA 1
ATOM 592 C C . PRO A 1 74 ? -5.386 -5.970 7.355 1.00 73.81 74 PRO A C 1
ATOM 594 O O . PRO A 1 74 ? -4.415 -6.049 6.608 1.00 73.81 74 PRO A O 1
ATOM 597 N N . SER A 1 75 ? -6.408 -6.834 7.302 1.00 79.62 75 SER A N 1
ATOM 598 C CA . SER A 1 75 ? -6.464 -7.939 6.340 1.00 79.62 75 SER A CA 1
ATOM 599 C C . SER A 1 75 ? -6.498 -7.434 4.898 1.00 79.62 75 SER A C 1
ATOM 601 O O . SER A 1 75 ? -5.743 -7.930 4.066 1.00 79.62 75 SER A O 1
ATOM 603 N N . TYR A 1 76 ? -7.314 -6.418 4.595 1.00 79.38 76 TYR A N 1
ATOM 604 C CA . TYR A 1 76 ? -7.357 -5.810 3.265 1.00 79.38 76 TYR A CA 1
ATOM 605 C C . TYR A 1 76 ? -5.992 -5.245 2.856 1.00 79.38 76 TYR A C 1
ATOM 607 O O . TYR A 1 76 ? -5.498 -5.557 1.773 1.00 79.38 76 TYR A O 1
ATOM 615 N N . PHE A 1 77 ? -5.349 -4.467 3.730 1.00 76.56 77 PHE A N 1
ATOM 616 C CA . PHE A 1 77 ? -4.031 -3.895 3.444 1.00 76.56 77 PHE A CA 1
ATOM 617 C C . PHE A 1 77 ? -2.936 -4.962 3.344 1.00 76.56 77 PHE A C 1
ATOM 619 O O . PHE A 1 77 ? -2.043 -4.837 2.513 1.00 76.56 77 PHE A O 1
ATOM 626 N N . PHE A 1 78 ? -3.015 -6.039 4.129 1.00 78.31 78 PHE A N 1
ATOM 627 C CA . PHE A 1 78 ? -2.065 -7.147 4.048 1.00 78.31 78 PHE A CA 1
ATOM 628 C C . PHE A 1 78 ? -2.180 -7.918 2.729 1.00 78.31 78 PHE A C 1
ATOM 630 O O . PHE A 1 78 ? -1.162 -8.211 2.110 1.00 78.31 78 PHE A O 1
ATOM 637 N N . ILE A 1 79 ? -3.407 -8.218 2.288 1.00 79.50 79 ILE A N 1
ATOM 638 C CA . ILE A 1 79 ? -3.668 -8.950 1.039 1.00 79.50 79 ILE A CA 1
ATOM 639 C C . ILE A 1 79 ? -3.288 -8.106 -0.172 1.00 79.50 79 ILE A C 1
ATOM 641 O O . ILE A 1 79 ? -2.748 -8.620 -1.145 1.00 79.50 79 ILE A O 1
ATOM 645 N N . THR A 1 80 ? -3.594 -6.813 -0.123 1.00 77.12 80 THR A N 1
ATOM 646 C CA . THR A 1 80 ? -3.377 -5.941 -1.272 1.00 77.12 80 THR A CA 1
ATOM 647 C C . THR A 1 80 ? -1.956 -5.413 -1.354 1.00 77.12 80 THR A C 1
ATOM 649 O O . THR A 1 80 ? -1.633 -4.855 -2.392 1.00 77.12 80 THR A O 1
ATOM 652 N N . LYS A 1 81 ? -1.105 -5.548 -0.323 1.00 83.75 81 LYS A N 1
ATOM 653 C CA . LYS A 1 81 ? 0.214 -4.897 -0.312 1.00 83.75 81 LYS A CA 1
ATOM 654 C C . LYS A 1 81 ? 1.067 -5.266 -1.538 1.00 83.75 81 LYS A C 1
ATOM 656 O O . LYS A 1 81 ? 1.057 -6.425 -1.960 1.00 83.75 81 LYS A O 1
ATOM 661 N N . PRO A 1 82 ? 1.862 -4.326 -2.069 1.00 85.81 82 PRO A N 1
ATOM 662 C CA . PRO A 1 82 ? 2.881 -4.659 -3.052 1.00 85.81 82 PRO A CA 1
ATOM 663 C C . PRO A 1 82 ? 3.977 -5.535 -2.436 1.00 85.81 82 PRO A C 1
ATOM 665 O O . PRO A 1 82 ? 4.304 -5.403 -1.252 1.00 85.81 82 PRO A O 1
ATOM 668 N N . GLN A 1 83 ? 4.517 -6.453 -3.235 1.00 88.06 83 GLN A N 1
ATOM 669 C CA . GLN A 1 83 ? 5.653 -7.283 -2.847 1.00 88.06 83 GLN A CA 1
ATOM 670 C C . GLN A 1 83 ? 6.965 -6.502 -2.938 1.00 88.06 83 GLN A C 1
ATOM 672 O O . GLN A 1 83 ? 7.825 -6.705 -2.086 1.00 88.06 83 GLN A O 1
ATOM 677 N N . TYR A 1 84 ? 7.078 -5.618 -3.931 1.00 87.88 84 TYR A N 1
ATOM 678 C CA . TYR A 1 84 ? 8.276 -4.840 -4.223 1.00 87.88 84 TYR A CA 1
ATOM 679 C C . TYR A 1 84 ? 8.032 -3.348 -4.013 1.00 87.88 84 TYR A C 1
ATOM 681 O O . TYR A 1 84 ? 6.993 -2.814 -4.410 1.00 87.88 84 TYR A O 1
ATOM 689 N N . GLU A 1 85 ? 9.001 -2.676 -3.401 1.00 86.94 85 GLU A N 1
ATOM 690 C CA . GLU A 1 85 ? 9.025 -1.216 -3.277 1.00 86.94 85 GLU A CA 1
ATOM 691 C C . GLU A 1 85 ? 9.589 -0.542 -4.537 1.00 86.94 85 GLU A C 1
ATOM 693 O O . GLU A 1 85 ? 10.269 -1.181 -5.336 1.00 86.94 85 GLU A O 1
ATOM 698 N N . VAL A 1 86 ? 9.372 0.773 -4.689 1.00 85.81 86 VAL A N 1
ATOM 699 C CA . VAL A 1 86 ? 9.885 1.561 -5.831 1.00 85.81 86 VAL A CA 1
ATOM 700 C C . VAL A 1 86 ? 11.392 1.366 -6.009 1.00 85.81 86 VAL A C 1
ATOM 702 O O . VAL A 1 86 ? 11.854 1.124 -7.119 1.00 85.81 86 VAL A O 1
ATOM 705 N N . ASN A 1 87 ? 12.157 1.453 -4.917 1.00 87.50 87 ASN A N 1
ATOM 706 C CA . ASN A 1 87 ? 13.616 1.344 -4.968 1.00 87.50 87 ASN A CA 1
ATOM 707 C C . ASN A 1 87 ? 14.072 -0.078 -5.315 1.00 87.50 87 ASN A C 1
ATOM 709 O O . ASN A 1 87 ? 15.030 -0.243 -6.056 1.00 87.50 87 ASN A O 1
ATOM 713 N N . GLU A 1 88 ? 13.365 -1.102 -4.831 1.00 90.00 88 GLU A N 1
ATOM 714 C CA . GLU A 1 88 ? 13.668 -2.497 -5.172 1.00 90.00 88 GLU A CA 1
ATOM 715 C C . GLU A 1 88 ? 13.359 -2.774 -6.649 1.00 90.00 88 GLU A C 1
ATOM 717 O O . GLU A 1 88 ? 14.156 -3.395 -7.347 1.00 90.00 88 GLU A O 1
ATOM 722 N N . ALA A 1 89 ? 12.226 -2.270 -7.144 1.00 89.25 89 ALA A N 1
ATOM 723 C CA . ALA A 1 89 ? 11.854 -2.353 -8.553 1.00 89.25 89 ALA A CA 1
ATOM 724 C C . ALA A 1 89 ? 12.871 -1.635 -9.455 1.00 89.25 89 ALA A C 1
ATOM 726 O O . ALA A 1 89 ? 13.243 -2.163 -10.504 1.00 89.25 89 ALA A O 1
ATOM 727 N N . LEU A 1 90 ? 13.357 -0.467 -9.020 1.00 89.81 90 LEU A N 1
ATOM 728 C CA . LEU A 1 90 ? 14.414 0.276 -9.699 1.00 89.81 90 LEU A CA 1
ATOM 729 C C . LEU A 1 90 ? 15.704 -0.549 -9.768 1.00 89.81 90 LEU A C 1
ATOM 731 O O . LEU A 1 90 ? 16.222 -0.769 -10.856 1.00 89.81 90 LEU A O 1
ATOM 735 N N . GLU A 1 91 ? 16.187 -1.058 -8.633 1.00 90.69 91 GLU A N 1
ATOM 736 C CA . GLU A 1 91 ? 17.415 -1.860 -8.570 1.00 90.69 91 GLU A CA 1
ATOM 737 C C . GLU A 1 91 ? 17.346 -3.113 -9.458 1.00 90.69 91 GLU A C 1
ATOM 739 O O . GLU A 1 91 ? 18.333 -3.469 -10.110 1.00 90.69 91 GLU A O 1
ATOM 744 N N . ILE A 1 92 ? 16.186 -3.779 -9.513 1.00 90.69 92 ILE A N 1
ATOM 745 C CA . ILE A 1 92 ? 15.966 -4.943 -10.381 1.00 90.69 92 ILE A CA 1
ATOM 746 C C . ILE A 1 92 ? 16.077 -4.538 -11.855 1.00 90.69 92 ILE A C 1
ATOM 748 O O . ILE A 1 92 ? 16.851 -5.140 -12.601 1.00 90.69 92 ILE A O 1
ATOM 752 N N . LEU A 1 93 ? 15.359 -3.494 -12.274 1.00 88.38 93 LEU A N 1
ATOM 753 C CA . LEU A 1 93 ? 15.371 -3.044 -13.665 1.00 88.38 93 LEU A CA 1
ATOM 754 C C . LEU A 1 93 ? 16.740 -2.519 -14.106 1.00 88.38 93 LEU A C 1
ATOM 756 O O . LEU A 1 93 ? 17.203 -2.837 -15.201 1.00 88.38 93 LEU A O 1
ATOM 760 N N . GLU A 1 94 ? 17.424 -1.746 -13.264 1.00 90.81 94 GLU A N 1
ATOM 761 C CA . GLU A 1 94 ? 18.754 -1.229 -13.593 1.00 90.81 94 GLU A CA 1
ATOM 762 C C . GLU A 1 94 ? 19.770 -2.360 -13.795 1.00 90.81 94 GLU A C 1
ATOM 764 O O . GLU A 1 94 ? 20.630 -2.288 -14.682 1.00 90.81 94 GLU A O 1
ATOM 769 N N . LYS A 1 95 ? 19.644 -3.437 -13.011 1.00 89.25 95 LYS A N 1
ATOM 770 C CA . LYS A 1 95 ? 20.469 -4.639 -13.141 1.00 89.25 95 LYS A CA 1
ATOM 771 C C . LYS A 1 95 ? 20.163 -5.416 -14.420 1.00 89.25 95 LYS A C 1
ATOM 773 O O . LYS A 1 95 ? 21.103 -5.815 -15.110 1.00 89.25 95 LYS A O 1
ATOM 778 N N . ASP A 1 96 ? 18.888 -5.622 -14.736 1.00 88.00 96 ASP A N 1
ATOM 779 C CA . ASP A 1 96 ? 18.465 -6.423 -15.889 1.00 88.00 96 ASP A CA 1
ATOM 780 C C . ASP A 1 96 ? 18.815 -5.738 -17.218 1.00 88.00 96 ASP A C 1
ATOM 782 O O . ASP A 1 96 ? 19.305 -6.383 -18.147 1.00 88.00 96 ASP A O 1
ATOM 786 N N . TYR A 1 97 ? 18.652 -4.414 -17.287 1.00 85.75 97 TYR A N 1
ATOM 787 C CA . TYR A 1 97 ? 18.876 -3.628 -18.504 1.00 85.75 97 TYR A CA 1
ATOM 788 C C . TYR A 1 97 ? 20.242 -2.920 -18.553 1.00 85.75 97 TYR A C 1
ATOM 790 O O . TYR A 1 97 ? 20.557 -2.249 -19.539 1.00 85.75 97 TYR A O 1
ATOM 798 N N . GLN A 1 98 ? 21.076 -3.066 -17.515 1.00 86.62 98 GLN A N 1
ATOM 799 C CA . GLN A 1 98 ? 22.421 -2.475 -17.418 1.00 86.62 98 GLN A CA 1
ATOM 800 C C . GLN A 1 98 ? 22.437 -0.969 -17.740 1.00 86.62 98 GLN A C 1
ATOM 802 O O . GLN A 1 98 ? 23.270 -0.452 -18.507 1.00 86.62 98 GLN A O 1
ATOM 807 N N . THR A 1 99 ? 21.471 -0.257 -17.170 1.00 85.94 99 THR A N 1
ATOM 808 C CA . THR A 1 99 ? 21.284 1.183 -17.336 1.00 85.94 99 THR A CA 1
ATOM 809 C C . THR A 1 99 ? 20.789 1.788 -16.040 1.00 85.94 99 THR A C 1
ATOM 811 O O . THR A 1 99 ? 20.046 1.148 -15.315 1.00 85.94 99 THR A O 1
ATOM 814 N N . THR A 1 100 ? 21.141 3.045 -15.793 1.00 85.19 100 THR A N 1
ATOM 815 C CA . THR A 1 100 ? 20.451 3.856 -14.791 1.00 85.19 100 THR A CA 1
ATOM 816 C C . THR A 1 100 ? 19.053 4.203 -15.287 1.00 85.19 100 THR A C 1
ATOM 818 O O . THR A 1 100 ? 18.872 4.432 -16.492 1.00 85.19 100 THR A O 1
ATOM 821 N N . MET A 1 101 ? 18.084 4.256 -14.381 1.00 84.56 101 MET A N 1
ATOM 822 C CA . MET A 1 101 ? 16.704 4.613 -14.686 1.00 84.56 101 MET A CA 1
ATOM 823 C C . MET A 1 101 ? 16.190 5.703 -13.745 1.00 84.56 101 MET A C 1
ATOM 825 O O . MET A 1 101 ? 16.554 5.787 -12.576 1.00 84.56 101 MET A O 1
ATOM 829 N N . GLY A 1 102 ? 15.319 6.559 -14.268 1.00 80.25 102 GLY A N 1
ATOM 830 C CA . GLY A 1 102 ? 14.546 7.508 -13.477 1.00 80.25 102 GLY A CA 1
ATOM 831 C C . GLY A 1 102 ? 13.161 6.947 -13.182 1.00 80.25 102 GLY A C 1
ATOM 832 O O . GLY A 1 102 ? 12.507 6.409 -14.077 1.00 80.25 102 GLY A O 1
ATOM 833 N N . PHE A 1 103 ? 12.688 7.092 -11.944 1.00 76.75 103 PHE A N 1
ATOM 834 C CA . PHE A 1 103 ? 11.293 6.803 -11.619 1.00 76.75 103 PHE A CA 1
ATOM 835 C C . PHE A 1 103 ? 10.383 7.870 -12.234 1.00 76.75 103 PHE A C 1
ATOM 837 O O . PHE A 1 103 ? 10.545 9.062 -11.964 1.00 76.75 103 PHE A O 1
ATOM 84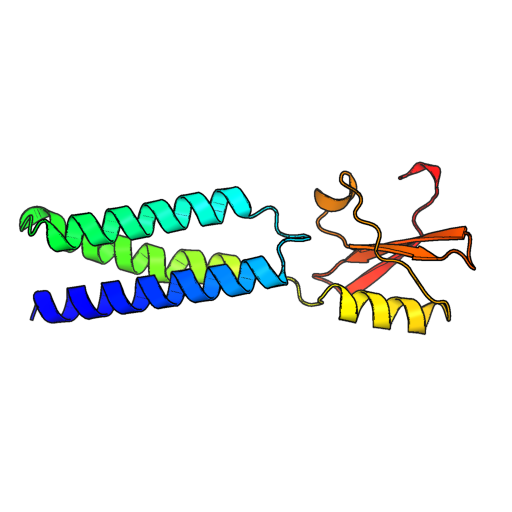4 N N . HIS A 1 104 ? 9.417 7.439 -13.046 1.00 74.75 104 HIS A N 1
ATOM 845 C CA . HIS A 1 104 ? 8.464 8.320 -13.705 1.00 74.75 104 HIS A CA 1
ATOM 846 C C . HIS A 1 104 ? 7.045 8.031 -13.222 1.00 74.75 104 HIS A C 1
ATOM 848 O O . HIS A 1 104 ? 6.453 6.991 -13.496 1.00 74.75 104 HIS A O 1
ATOM 854 N N . HIS A 1 105 ? 6.461 9.000 -12.524 1.00 64.38 105 HIS A N 1
ATOM 855 C CA . HIS A 1 105 ? 5.089 8.896 -12.048 1.00 64.38 105 HIS A CA 1
ATOM 856 C C . HIS A 1 105 ? 4.108 9.205 -13.196 1.00 64.38 105 HIS A C 1
ATOM 858 O O . HIS A 1 105 ? 3.874 10.373 -13.510 1.00 64.38 105 HIS A O 1
ATOM 864 N N . ASN A 1 106 ? 3.562 8.175 -13.856 1.00 60.75 106 ASN A N 1
ATOM 865 C CA . ASN A 1 106 ? 2.566 8.332 -14.926 1.00 60.75 106 ASN A CA 1
ATOM 866 C C . ASN A 1 106 ? 1.149 8.001 -14.413 1.00 60.75 106 ASN A C 1
ATOM 868 O O . ASN A 1 106 ? 0.876 6.876 -14.000 1.00 60.75 106 ASN A O 1
ATOM 872 N N . GLN A 1 107 ? 0.236 8.979 -14.482 1.00 55.84 107 GLN A N 1
ATOM 873 C CA . GLN A 1 107 ? -1.151 8.858 -14.009 1.00 55.84 107 GLN A CA 1
ATOM 874 C C . GLN A 1 107 ? -1.988 7.802 -14.732 1.00 55.84 107 GLN A C 1
ATOM 876 O O . GLN A 1 107 ? -2.882 7.228 -14.120 1.00 55.84 107 GLN A O 1
ATOM 881 N N . LYS A 1 108 ? -1.697 7.512 -16.001 1.00 59.38 108 LYS A N 1
ATOM 882 C CA . LYS A 1 108 ? -2.422 6.496 -16.776 1.00 59.38 108 LYS A CA 1
ATOM 883 C C . LYS A 1 108 ? -2.125 5.079 -16.272 1.00 59.38 108 LYS A C 1
ATOM 885 O O . LYS A 1 108 ? -3.021 4.256 -16.179 1.00 59.38 108 LYS A O 1
ATOM 890 N N . HIS A 1 109 ? -0.881 4.841 -15.859 1.00 61.53 109 HIS A N 1
ATOM 891 C CA . HIS A 1 109 ? -0.390 3.543 -15.374 1.00 61.53 109 HIS A CA 1
ATOM 892 C C . HIS A 1 109 ? -0.519 3.374 -13.848 1.00 61.53 109 HIS A C 1
ATOM 894 O O . HIS A 1 109 ? -0.373 2.276 -13.314 1.00 61.53 109 HIS A O 1
ATOM 900 N N . LEU A 1 110 ? -0.861 4.454 -13.138 1.00 58.75 110 LEU A N 1
ATOM 901 C CA . LEU A 1 110 ? -1.302 4.420 -11.740 1.00 58.75 110 LEU A CA 1
ATOM 902 C C . LEU A 1 110 ? -2.615 3.643 -11.566 1.00 58.75 110 LEU A C 1
ATOM 904 O O . LEU A 1 110 ? -2.788 2.974 -10.546 1.00 58.75 110 LEU A O 1
ATOM 908 N N . GLU A 1 111 ? -3.527 3.703 -12.545 1.00 62.84 111 GLU A N 1
ATOM 909 C CA . GLU A 1 111 ? -4.757 2.893 -12.539 1.00 62.84 111 GLU A CA 1
ATOM 910 C C . GLU A 1 111 ? -4.436 1.394 -12.606 1.00 62.84 111 GLU A C 1
ATOM 912 O O . GLU A 1 111 ? -5.024 0.604 -11.863 1.00 62.84 111 GLU A O 1
ATOM 917 N N . ASP A 1 112 ? -3.424 1.036 -13.399 1.00 68.56 112 ASP A N 1
ATOM 918 C CA . ASP A 1 112 ? -2.902 -0.329 -13.536 1.00 68.56 112 ASP A CA 1
ATOM 919 C C . ASP A 1 112 ? -2.022 -0.761 -12.353 1.00 68.56 112 ASP A C 1
ATOM 921 O O . ASP A 1 112 ? -1.603 -1.916 -12.267 1.00 68.56 112 ASP A O 1
ATOM 925 N N . ARG A 1 113 ? -1.776 0.150 -11.400 1.00 78.00 113 ARG A N 1
ATOM 926 C CA . ARG A 1 113 ? -0.990 -0.078 -10.182 1.00 78.00 113 ARG A CA 1
ATOM 927 C C . ARG A 1 113 ? 0.423 -0.595 -10.457 1.00 78.00 113 ARG A C 1
ATOM 929 O O . ARG A 1 113 ? 0.946 -1.409 -9.696 1.00 78.00 113 ARG A O 1
ATOM 936 N N . VAL A 1 114 ? 1.046 -0.108 -11.525 1.00 84.94 114 VAL A N 1
ATOM 937 C CA . VAL A 1 114 ? 2.425 -0.448 -11.893 1.00 84.94 114 VAL A CA 1
ATOM 938 C C . VAL A 1 114 ? 3.372 0.719 -11.632 1.00 84.94 114 VAL A C 1
ATOM 940 O O . VAL A 1 114 ? 2.977 1.885 -11.654 1.00 84.94 114 VAL A O 1
ATOM 943 N N . TYR A 1 115 ? 4.646 0.410 -11.403 1.00 85.94 115 TYR A N 1
ATOM 944 C CA . TYR A 1 115 ? 5.698 1.416 -11.455 1.00 85.94 115 TYR A CA 1
ATOM 945 C C . TYR A 1 115 ? 6.143 1.616 -12.898 1.00 85.94 115 TYR A C 1
ATOM 947 O O . TYR A 1 115 ? 6.280 0.649 -13.645 1.00 85.94 115 TYR A O 1
ATOM 955 N N . VAL A 1 116 ? 6.403 2.866 -13.274 1.00 87.12 116 VAL A N 1
ATOM 956 C CA . VAL A 1 116 ? 6.946 3.208 -14.587 1.00 87.12 116 VAL A CA 1
ATOM 957 C C . VAL A 1 116 ? 8.309 3.859 -14.403 1.00 87.12 116 VAL A C 1
ATOM 959 O O . VAL A 1 116 ? 8.486 4.767 -13.589 1.00 87.12 116 VAL A O 1
ATOM 962 N N . PHE A 1 117 ? 9.280 3.384 -15.169 1.00 87.81 117 PHE A N 1
ATOM 963 C CA . PHE A 1 117 ? 10.651 3.872 -15.165 1.00 87.81 117 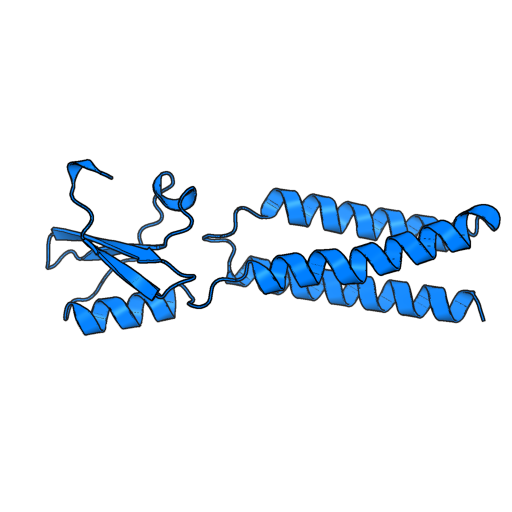PHE A CA 1
ATOM 964 C C . PHE A 1 117 ? 11.059 4.286 -16.572 1.00 87.81 117 PHE A C 1
ATOM 966 O O . PHE A 1 117 ? 10.548 3.749 -17.550 1.00 87.81 117 PHE A O 1
ATOM 973 N N . TYR A 1 118 ? 11.978 5.236 -16.678 1.00 87.12 118 TYR A N 1
ATOM 974 C CA . TYR A 1 118 ? 12.530 5.695 -17.949 1.00 87.12 118 TYR A CA 1
ATOM 975 C C . TYR A 1 118 ? 14.048 5.574 -17.942 1.00 87.12 118 TYR A C 1
ATOM 977 O O . TYR A 1 118 ? 14.705 5.969 -16.978 1.00 87.12 118 TYR A O 1
ATOM 985 N N . SER A 1 119 ? 14.606 5.057 -19.032 1.00 86.38 119 SER A N 1
ATOM 986 C CA . SER A 1 119 ? 16.045 5.062 -19.277 1.00 86.38 119 SER A CA 1
ATOM 987 C C . SER A 1 119 ? 16.378 6.081 -20.358 1.00 86.38 119 SER A C 1
ATOM 989 O O . SER A 1 119 ? 15.994 5.907 -21.510 1.00 86.38 119 SER A O 1
ATOM 991 N N . GLU A 1 120 ? 17.181 7.090 -20.014 1.00 85.12 120 GLU A N 1
ATOM 992 C CA . GLU A 1 120 ? 17.747 8.026 -20.997 1.00 85.12 120 GLU A CA 1
ATOM 993 C C . GLU A 1 120 ? 18.697 7.331 -21.981 1.00 85.12 120 GLU A C 1
ATOM 995 O O . GLU A 1 120 ? 18.786 7.710 -23.144 1.00 85.12 120 GLU A O 1
ATOM 1000 N N . LYS A 1 121 ? 19.412 6.294 -21.527 1.00 85.19 121 LYS A N 1
ATOM 1001 C CA . LYS A 1 121 ? 20.386 5.559 -22.347 1.00 85.19 121 LYS A CA 1
ATOM 1002 C C . LYS A 1 121 ? 19.709 4.736 -23.441 1.00 85.19 121 LYS A C 1
ATOM 1004 O O . LYS A 1 121 ? 20.276 4.585 -24.520 1.00 85.19 121 LYS A O 1
ATOM 1009 N N . LEU A 1 122 ? 18.552 4.156 -23.130 1.00 84.94 122 LEU A N 1
ATOM 1010 C CA . LEU A 1 122 ? 17.780 3.322 -24.052 1.00 84.94 122 LEU A CA 1
ATOM 1011 C C . LEU A 1 122 ? 16.656 4.096 -24.750 1.00 84.94 122 LEU A C 1
ATOM 1013 O O . LEU A 1 122 ? 16.044 3.543 -25.657 1.00 84.94 122 LEU A O 1
ATOM 1017 N N . ASP A 1 123 ? 16.402 5.341 -24.330 1.00 85.31 123 ASP A N 1
ATOM 1018 C CA . ASP A 1 123 ? 15.278 6.176 -24.769 1.00 85.31 123 ASP A CA 1
ATOM 1019 C C . ASP A 1 123 ? 13.944 5.406 -24.724 1.00 85.31 123 ASP A C 1
ATOM 1021 O O . ASP A 1 123 ? 13.175 5.347 -25.684 1.00 85.31 123 ASP A O 1
ATOM 1025 N N . ALA A 1 124 ? 13.707 4.720 -23.600 1.00 83.94 124 ALA A N 1
ATOM 1026 C CA . ALA A 1 124 ? 12.600 3.782 -23.443 1.00 83.94 124 ALA A CA 1
ATOM 1027 C C . ALA A 1 124 ? 12.009 3.813 -22.033 1.00 83.94 124 ALA A C 1
ATOM 1029 O O . ALA A 1 124 ? 12.706 4.067 -21.044 1.00 83.94 124 ALA A O 1
ATOM 1030 N N . TYR A 1 125 ? 10.711 3.522 -21.958 1.00 85.56 125 TYR A N 1
ATOM 1031 C CA . TYR A 1 125 ? 9.980 3.363 -20.708 1.00 85.56 125 TYR A CA 1
ATOM 1032 C C . TYR A 1 125 ? 9.796 1.881 -20.391 1.00 85.56 125 TYR A C 1
ATOM 1034 O O . TYR A 1 125 ? 9.617 1.061 -21.290 1.00 85.56 125 TYR A O 1
ATOM 1042 N N . PHE A 1 126 ? 9.785 1.548 -19.108 1.00 86.75 126 PHE A N 1
ATOM 1043 C CA . PHE A 1 126 ? 9.629 0.192 -18.598 1.00 86.75 126 PHE A CA 1
ATOM 1044 C C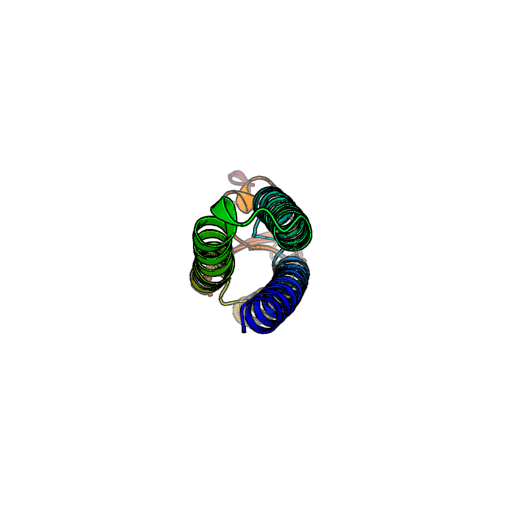 . PHE A 1 126 ? 8.536 0.184 -17.545 1.00 86.75 126 PHE A C 1
ATOM 1046 O O . PHE A 1 126 ? 8.498 1.073 -16.691 1.00 86.75 126 PHE A O 1
ATOM 1053 N N . TYR A 1 127 ? 7.655 -0.813 -17.596 1.00 87.88 127 TYR A N 1
ATOM 1054 C CA . TYR A 1 127 ? 6.731 -1.069 -16.502 1.00 87.88 127 TYR A CA 1
ATOM 1055 C C . TYR A 1 127 ? 7.305 -2.134 -15.568 1.00 87.88 127 TYR A C 1
ATOM 1057 O O . TYR A 1 127 ? 7.981 -3.067 -16.004 1.00 87.88 127 TYR A O 1
ATOM 1065 N N . PHE A 1 128 ? 6.982 -2.013 -14.286 1.00 89.00 128 PHE A N 1
ATOM 1066 C CA . PHE A 1 128 ? 7.251 -3.018 -13.268 1.00 89.00 128 PHE A CA 1
ATOM 1067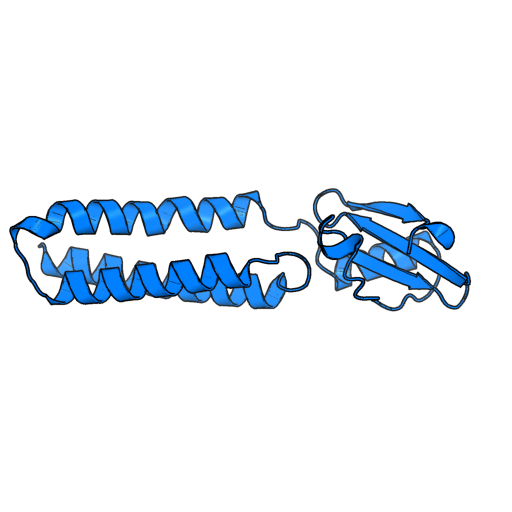 C C . PHE A 1 128 ? 5.977 -3.262 -12.466 1.00 89.00 128 PHE A C 1
ATOM 1069 O O . PHE A 1 128 ? 5.431 -2.340 -11.855 1.00 89.00 128 PHE A O 1
ATOM 1076 N N . ASN A 1 129 ? 5.503 -4.506 -12.446 1.00 89.25 129 ASN A N 1
ATOM 1077 C CA . ASN A 1 129 ? 4.380 -4.904 -11.613 1.00 89.25 129 ASN A CA 1
ATOM 1078 C C . ASN A 1 129 ? 4.865 -5.142 -10.173 1.00 89.25 129 ASN A C 1
ATOM 1080 O O . ASN A 1 129 ? 5.569 -6.118 -9.908 1.00 89.25 129 ASN A O 1
ATOM 1084 N N . PRO A 1 130 ? 4.465 -4.307 -9.205 1.00 87.69 130 PRO A N 1
ATOM 1085 C CA . PRO A 1 130 ? 4.991 -4.360 -7.849 1.00 87.69 130 PRO A CA 1
ATOM 1086 C C . PRO A 1 130 ? 4.415 -5.529 -7.030 1.00 87.69 130 PRO A C 1
ATOM 1088 O O . PRO A 1 130 ? 4.889 -5.797 -5.928 1.00 87.69 130 PRO A O 1
ATOM 1091 N N . HIS A 1 131 ? 3.410 -6.248 -7.546 1.00 87.50 131 HIS A N 1
ATOM 1092 C CA . HIS A 1 131 ? 2.841 -7.447 -6.921 1.00 87.50 131 HIS A CA 1
ATOM 1093 C C . HIS A 1 131 ? 3.460 -8.749 -7.436 1.00 87.50 131 HIS A C 1
ATOM 1095 O O . HIS A 1 131 ? 3.535 -9.707 -6.672 1.00 87.50 131 HIS A O 1
ATOM 1101 N N . THR A 1 132 ? 3.878 -8.803 -8.705 1.00 88.75 132 THR A N 1
ATOM 1102 C CA . THR A 1 132 ? 4.394 -10.034 -9.340 1.00 88.75 132 THR A CA 1
ATOM 1103 C C . THR A 1 132 ? 5.889 -9.980 -9.649 1.00 88.75 132 THR A C 1
ATOM 1105 O O . THR A 1 132 ? 6.515 -11.027 -9.781 1.00 88.75 132 THR A O 1
ATOM 1108 N N . GLY A 1 133 ? 6.470 -8.782 -9.746 1.00 87.62 133 GLY A N 1
ATOM 1109 C CA . GLY A 1 133 ? 7.834 -8.566 -10.229 1.00 87.62 133 GLY A CA 1
ATOM 1110 C C . GLY A 1 133 ? 7.970 -8.654 -11.752 1.00 87.62 133 GLY A C 1
ATOM 1111 O O . GLY A 1 133 ? 9.084 -8.632 -12.263 1.00 87.62 133 GLY A O 1
ATOM 1112 N N . GLU A 1 134 ? 6.860 -8.779 -12.486 1.00 88.75 134 GLU A N 1
ATOM 1113 C CA . GLU A 1 134 ? 6.875 -8.821 -13.949 1.00 88.75 134 GLU A CA 1
ATOM 1114 C C . GLU A 1 134 ? 7.270 -7.464 -14.537 1.00 88.75 134 GLU A C 1
ATOM 1116 O O . GLU A 1 134 ? 6.771 -6.417 -14.114 1.00 88.75 134 GLU A O 1
ATOM 1121 N N . THR A 1 135 ? 8.121 -7.502 -15.559 1.00 87.69 135 THR A N 1
ATOM 1122 C CA . THR A 1 135 ? 8.628 -6.326 -16.266 1.00 87.69 135 THR A CA 1
ATOM 1123 C C . THR A 1 135 ? 8.356 -6.443 -17.759 1.00 87.69 135 THR A C 1
ATOM 1125 O O . THR A 1 135 ? 8.355 -7.543 -18.316 1.00 87.69 135 THR A O 1
ATOM 1128 N N . SER A 1 136 ? 8.111 -5.318 -18.429 1.00 82.25 136 SER A N 1
ATOM 1129 C CA . SER A 1 136 ? 8.253 -5.249 -19.886 1.00 82.25 136 SER A CA 1
ATOM 1130 C C . SER A 1 136 ? 8.383 -3.818 -20.383 1.00 82.25 136 SER A C 1
ATOM 1132 O O . SER A 1 136 ? 8.096 -2.839 -19.691 1.00 82.25 136 SER A O 1
ATOM 1134 N N . ASP A 1 137 ? 8.823 -3.726 -21.628 1.00 81.38 137 ASP A N 1
ATOM 1135 C CA . ASP A 1 137 ? 9.085 -2.483 -22.328 1.00 81.38 137 ASP A CA 1
ATOM 1136 C C . ASP A 1 137 ? 7.757 -1.825 -22.738 1.00 81.38 137 ASP A C 1
ATOM 1138 O O . ASP A 1 137 ? 6.871 -2.462 -23.320 1.00 81.38 137 ASP A O 1
ATOM 1142 N N . LEU A 1 138 ? 7.610 -0.535 -22.446 1.00 72.00 138 LEU A N 1
ATOM 1143 C CA . LEU A 1 138 ? 6.492 0.291 -22.891 1.00 72.00 138 LEU A CA 1
ATOM 1144 C C . LEU A 1 138 ? 6.833 0.888 -24.257 1.00 72.00 138 LEU A C 1
ATOM 1146 O O . LEU A 1 138 ? 7.766 1.679 -24.397 1.00 72.00 138 LEU A O 1
ATOM 1150 N N . LYS A 1 139 ? 6.036 0.553 -25.277 1.00 65.44 139 LYS A N 1
ATOM 1151 C CA . LYS A 1 139 ? 6.105 1.254 -26.565 1.00 65.44 139 LYS A CA 1
ATOM 1152 C C . LYS A 1 139 ? 5.674 2.705 -26.364 1.00 65.44 139 LYS A C 1
ATOM 1154 O O . LYS A 1 139 ? 4.697 2.960 -25.661 1.00 65.44 139 LYS A O 1
ATOM 1159 N N . GLN A 1 140 ? 6.371 3.636 -27.008 1.00 57.41 140 GLN A N 1
ATOM 1160 C CA . GLN A 1 140 ? 6.175 5.081 -26.836 1.00 57.41 140 GLN A CA 1
ATOM 1161 C C . GLN A 1 140 ? 4.726 5.535 -27.120 1.00 57.41 140 GLN A C 1
ATOM 1163 O O . GLN A 1 140 ? 4.227 6.438 -26.457 1.00 57.41 140 GLN A O 1
ATOM 1168 N N . ASP A 1 141 ? 4.009 4.829 -28.005 1.00 55.00 141 ASP A N 1
ATOM 1169 C CA . ASP A 1 141 ? 2.593 5.069 -28.341 1.00 55.00 141 ASP A CA 1
ATOM 1170 C C . ASP A 1 141 ? 1.602 4.753 -27.195 1.00 55.00 141 ASP A C 1
ATOM 1172 O O . ASP A 1 141 ? 0.413 5.060 -27.290 1.00 55.00 141 ASP A O 1
ATOM 1176 N N . SER A 1 142 ? 2.070 4.098 -26.125 1.00 53.53 142 SER A N 1
ATOM 1177 C CA . SER A 1 142 ? 1.252 3.603 -25.000 1.00 53.53 142 SER A CA 1
ATOM 1178 C C . SER A 1 142 ? 1.326 4.484 -23.746 1.00 53.53 142 SER A C 1
ATOM 1180 O O . SER A 1 142 ? 0.577 4.245 -22.791 1.00 53.53 142 SER A O 1
ATOM 1182 N N . LEU A 1 143 ? 2.209 5.488 -23.739 1.00 54.88 143 LEU A N 1
ATOM 1183 C CA . LEU A 1 143 ? 2.366 6.455 -22.643 1.00 54.88 143 LEU A CA 1
ATOM 1184 C C . LEU A 1 143 ? 1.187 7.430 -22.537 1.00 54.88 143 LEU A C 1
ATOM 1186 O O . LEU A 1 143 ? 1.068 8.018 -21.441 1.00 54.88 143 LEU A O 1
#

Sequence (143 aa):
MGRTINMVIIALLIIECLLLYFFQKKYADIMGTIHVTTFYVMAVLANIIFIFSERKTARFTINVLSVLLLLVIPSYFFITKPQYEVNEALEILEKDYQTTMGFHHNQKHLEDRVYVFYSEKLDAYFYFNPHTGETSDLKQDSL

Radius of gyration: 20.92 Å; chains: 1; bounding box: 50×19×62 Å

Secondary structure (DSSP, 8-state):
-HHHHHHHHHHHHHHHHHHHHHHHHHHTTT---HHHHHHHHHHHHHHHHHHHT--GGGHHHHHHHHHHHHHHHHHHHHHH--SS-HHHHHHHHHHHHTS--EE---HHHHTTT-EEEEETTTTEEEEE-TTT--EEEEPGGG-